Protein AF-A0A4Q6GAV3-F1 (afdb_monomer)

Foldseek 3Di:
DDPVCVVVVPDDDPLNVQCVVCVVVVNDPVCSVVVVCVVCVVVVVVVVVVLVPPPPRDDPDDDDDDPDDDDDDDDDPVGD

pLDDT: mean 94.99, std 4.37, range [64.38, 98.56]

Secondary structure (DSSP, 8-state):
--HHHHHTT----HHHHHHHHHHHTT--GGGHHHHHHHHHHHHHHHHHHHHHH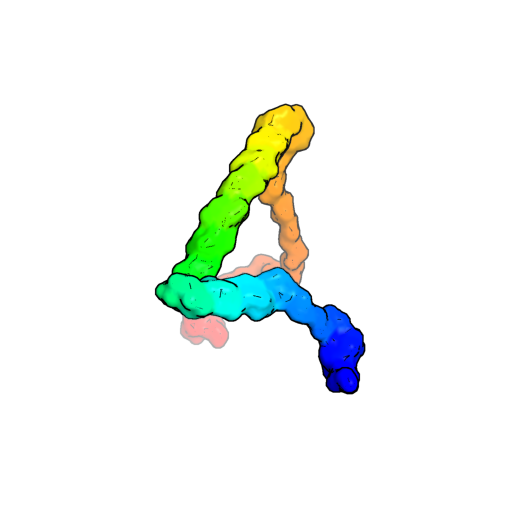-TT-----------S--S-PPPPGGG-

Solvent-accessible surface area (backbone atoms only — not comparable to full-atom values): 5368 Å² total; per-residue (Å²): 135,66,63,76,37,61,79,68,67,66,64,87,55,73,65,66,55,48,54,55,51,38,50,74,70,68,48,59,76,89,45,52,65,53,55,51,46,63,73,41,46,65,56,54,52,49,56,49,51,55,50,70,72,39,92,81,60,71,83,91,75,85,86,82,84,88,83,74,82,73,96,72,85,85,63,56,84,95,65,109

Radius of gyration: 23.75 Å; Cα contacts (8 Å, |Δi|>4): 16; chains: 1; bounding box: 32×62×50 Å

Sequence (80 aa):
KDDYFVERKLYPNVDFYSGIIYKALKIPTEMFTVMFAIGRTAGWVAHWLEQQVDPEAKIGRPRQIYTGYAGRDYKAIDKR

Structure (mmCIF, N/CA/C/O backbone):
data_AF-A0A4Q6GAV3-F1
#
_entry.id   AF-A0A4Q6GAV3-F1
#
loop_
_atom_site.group_PDB
_atom_site.id
_atom_site.type_symbol
_atom_site.label_atom_id
_atom_site.label_alt_id
_atom_site.label_comp_id
_atom_site.label_asym_id
_atom_site.label_entity_id
_atom_site.label_seq_id
_atom_site.pdbx_PDB_ins_code
_atom_site.Cartn_x
_atom_site.Cartn_y
_atom_site.Cartn_z
_atom_site.occupancy
_atom_site.B_iso_or_equiv
_atom_site.auth_seq_id
_atom_site.auth_comp_id
_atom_site.auth_asym_id
_atom_site.auth_atom_id
_atom_site.pdbx_PDB_model_num
ATOM 1 N N . LYS A 1 1 ? 8.815 6.660 29.833 1.00 64.38 1 LYS A N 1
ATOM 2 C CA . LYS A 1 1 ? 8.633 6.087 28.477 1.00 64.38 1 LYS A CA 1
ATOM 3 C C . LYS A 1 1 ? 8.408 4.604 28.680 1.00 64.38 1 LYS A C 1
ATOM 5 O O . LYS A 1 1 ? 9.059 4.066 29.556 1.00 64.38 1 LYS A O 1
ATOM 10 N N . ASP A 1 2 ? 7.452 4.012 27.982 1.00 89.94 2 ASP A N 1
ATOM 11 C CA . ASP A 1 2 ? 7.117 2.595 28.138 1.00 89.94 2 ASP A CA 1
ATOM 12 C C . ASP A 1 2 ? 8.137 1.733 27.368 1.00 89.94 2 ASP A C 1
ATOM 14 O O . ASP A 1 2 ? 8.347 1.952 26.168 1.00 89.94 2 ASP A O 1
ATOM 18 N N . ASP A 1 3 ? 8.797 0.809 28.074 1.00 93.94 3 ASP A N 1
ATOM 19 C CA . ASP A 1 3 ? 9.882 -0.036 27.557 1.00 93.94 3 ASP A CA 1
ATOM 20 C C . ASP A 1 3 ? 9.431 -0.889 26.367 1.00 93.94 3 ASP A C 1
ATOM 22 O O . ASP A 1 3 ? 10.186 -1.059 25.406 1.00 93.94 3 ASP A O 1
ATOM 26 N N . TYR A 1 4 ? 8.160 -1.313 26.346 1.00 94.88 4 TYR A N 1
ATOM 27 C CA . TYR A 1 4 ? 7.587 -2.108 25.259 1.00 94.88 4 TYR A CA 1
ATOM 28 C C . TYR A 1 4 ? 7.791 -1.449 23.886 1.00 94.88 4 TYR A C 1
ATOM 30 O O . TYR A 1 4 ? 8.176 -2.119 22.919 1.00 94.88 4 TYR A O 1
ATOM 38 N N . PHE A 1 5 ? 7.560 -0.134 23.802 1.00 95.38 5 PHE A N 1
ATOM 39 C CA . PHE A 1 5 ? 7.646 0.634 22.556 1.00 95.38 5 PHE A CA 1
ATOM 40 C C . PHE A 1 5 ? 9.088 0.985 22.192 1.00 95.38 5 PHE A C 1
ATOM 42 O O . PHE A 1 5 ? 9.436 0.989 21.010 1.00 95.38 5 PHE A O 1
ATOM 49 N N . VAL A 1 6 ? 9.931 1.258 23.191 1.00 93.44 6 VAL A N 1
ATOM 50 C CA . VAL A 1 6 ? 11.339 1.623 22.979 1.00 93.44 6 VAL A CA 1
ATOM 51 C C . VAL A 1 6 ? 12.123 0.430 22.439 1.00 93.44 6 VAL A C 1
ATOM 53 O O . VAL A 1 6 ? 12.810 0.564 21.424 1.00 93.44 6 VAL A O 1
ATOM 56 N N . GLU A 1 7 ? 11.958 -0.748 23.044 1.00 96.38 7 GLU A N 1
ATOM 57 C CA . GLU A 1 7 ? 12.611 -1.988 22.606 1.00 96.38 7 GLU A CA 1
ATOM 58 C C . GLU A 1 7 ? 12.241 -2.364 21.167 1.00 96.38 7 GLU A C 1
ATOM 60 O O . GLU A 1 7 ? 13.090 -2.793 20.384 1.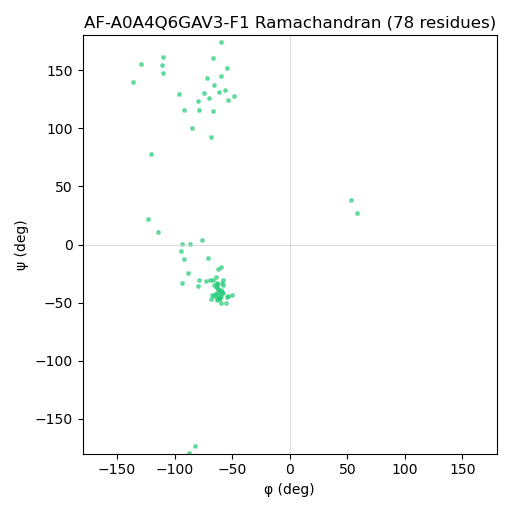00 96.38 7 GLU A O 1
ATOM 65 N N . ARG A 1 8 ? 10.970 -2.162 20.796 1.00 95.56 8 ARG A N 1
ATOM 66 C CA . ARG A 1 8 ? 10.433 -2.482 19.461 1.00 95.56 8 ARG A CA 1
ATOM 67 C C . ARG A 1 8 ? 10.609 -1.353 18.448 1.00 95.56 8 ARG A C 1
ATOM 69 O O . ARG A 1 8 ? 10.196 -1.510 17.302 1.00 95.56 8 ARG A O 1
ATOM 76 N N . LYS A 1 9 ? 11.215 -0.228 18.849 1.00 94.69 9 LYS A N 1
ATOM 77 C CA . LYS A 1 9 ? 11.400 0.973 18.015 1.00 94.69 9 LYS A CA 1
ATOM 78 C C . LYS A 1 9 ? 10.085 1.471 17.400 1.00 94.69 9 LYS A C 1
ATOM 80 O O . LYS A 1 9 ? 10.048 1.901 16.248 1.00 94.69 9 LYS A O 1
ATOM 85 N N . LEU A 1 10 ? 9.002 1.398 18.170 1.00 95.00 10 LEU A N 1
ATOM 86 C CA . LEU A 1 10 ? 7.677 1.840 17.750 1.00 95.00 10 LEU A CA 1
ATOM 87 C C . LEU A 1 10 ? 7.548 3.339 18.001 1.00 95.00 10 LEU A C 1
ATOM 89 O O . LEU A 1 10 ? 7.294 3.784 19.119 1.00 95.00 10 LEU A O 1
ATOM 93 N N . TYR A 1 11 ? 7.724 4.109 16.936 1.00 94.12 11 TYR A N 1
ATOM 94 C CA . TYR A 1 11 ? 7.522 5.551 16.933 1.00 94.12 11 TYR A CA 1
ATOM 95 C C . TYR A 1 11 ? 6.285 5.895 16.100 1.00 94.12 11 TYR A C 1
ATOM 97 O O . TYR A 1 11 ? 6.009 5.199 15.118 1.00 94.12 11 TYR A O 1
ATOM 105 N N . PRO A 1 12 ? 5.544 6.961 16.451 1.00 94.81 12 PRO A N 1
ATOM 106 C CA . PRO A 1 12 ? 4.478 7.469 15.600 1.00 94.81 12 PRO A CA 1
ATOM 107 C C . PRO A 1 12 ? 4.997 7.746 14.187 1.00 94.81 12 PRO A C 1
ATOM 109 O O . PRO A 1 12 ? 5.957 8.495 14.006 1.00 94.81 12 PRO A O 1
ATOM 112 N N . ASN A 1 13 ? 4.366 7.134 13.191 1.00 95.56 13 ASN A N 1
ATOM 113 C CA . ASN A 1 13 ? 4.621 7.438 11.789 1.00 95.56 13 ASN A CA 1
ATOM 114 C C . ASN A 1 13 ? 3.731 8.611 11.330 1.00 95.56 13 ASN A C 1
ATOM 116 O O . ASN A 1 13 ? 2.946 9.165 12.102 1.00 95.56 13 ASN A O 1
ATOM 120 N N . VAL A 1 14 ? 3.846 8.997 10.058 1.00 92.12 14 VAL A N 1
ATOM 121 C CA . VAL A 1 14 ? 3.054 10.095 9.475 1.00 92.12 14 VAL A CA 1
ATOM 122 C C . VAL A 1 14 ? 1.537 9.863 9.582 1.00 92.12 14 VAL A C 1
ATOM 124 O O . VAL A 1 14 ? 0.769 10.817 9.734 1.00 92.12 14 VAL A O 1
ATOM 127 N N . ASP A 1 15 ? 1.098 8.604 9.569 1.00 94.12 15 ASP A N 1
ATOM 128 C CA . ASP A 1 15 ? -0.317 8.225 9.632 1.00 94.12 15 ASP A CA 1
ATOM 129 C C . ASP A 1 15 ? -0.931 8.528 11.003 1.00 94.12 15 ASP A C 1
ATOM 131 O O . ASP A 1 15 ?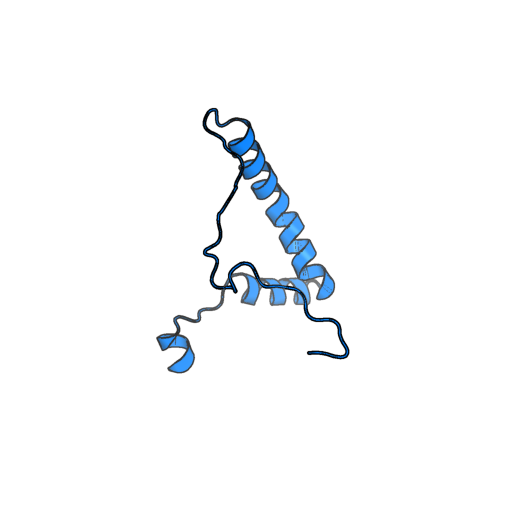 -2.103 8.897 11.098 1.00 94.12 15 ASP A O 1
ATOM 135 N N . PHE A 1 16 ? -0.116 8.467 12.064 1.00 93.12 16 PHE A N 1
ATOM 136 C CA . PHE A 1 16 ? -0.554 8.751 13.430 1.00 93.12 16 PHE A CA 1
ATOM 137 C C . PHE A 1 16 ? -1.113 10.172 13.582 1.00 93.12 16 PHE A C 1
ATOM 139 O O . PHE A 1 16 ? -2.132 10.375 14.241 1.00 93.12 16 PHE A O 1
ATOM 146 N N . TYR A 1 17 ? -0.474 11.159 12.947 1.00 94.88 17 TYR A N 1
ATOM 147 C CA . TYR A 1 17 ? -0.905 12.557 13.023 1.00 94.88 17 TYR A CA 1
ATOM 148 C C . TYR A 1 17 ? -1.833 12.965 11.875 1.00 94.88 17 TYR A C 1
ATOM 150 O O . TYR A 1 17 ? -2.744 13.767 12.091 1.00 94.88 17 TYR A O 1
ATOM 158 N N . SER A 1 18 ? -1.657 12.412 10.671 1.00 91.38 18 SER A N 1
ATOM 159 C CA . SER A 1 18 ? -2.508 12.765 9.526 1.00 91.38 18 SER A CA 1
ATOM 160 C C . SER A 1 18 ? -3.975 12.373 9.739 1.00 91.38 18 SER A C 1
ATOM 162 O O . SER A 1 18 ? -4.862 13.163 9.417 1.00 91.38 18 SER A O 1
ATOM 164 N N . GLY A 1 19 ? -4.255 11.238 10.391 1.00 90.81 19 GLY A N 1
ATOM 165 C CA . GLY A 1 19 ? -5.626 10.844 10.736 1.00 90.81 19 GLY A CA 1
ATOM 166 C C . GLY A 1 19 ? -6.322 11.817 11.700 1.00 90.81 19 GLY A C 1
ATOM 167 O O . GLY A 1 19 ? -7.522 12.072 11.570 1.00 90.81 19 GLY A O 1
ATOM 168 N N . ILE A 1 20 ? -5.574 12.421 12.632 1.00 95.19 20 ILE A N 1
ATOM 169 C CA . ILE A 1 20 ? -6.101 13.444 13.551 1.00 95.19 20 ILE A CA 1
ATOM 170 C C . ILE A 1 20 ? -6.469 14.710 12.769 1.00 95.19 20 ILE A C 1
ATOM 172 O O . ILE A 1 20 ? -7.545 15.272 12.978 1.00 95.19 20 ILE A O 1
ATOM 176 N N . ILE A 1 21 ? -5.612 15.123 11.830 1.00 95.75 21 ILE A N 1
ATOM 177 C CA . ILE A 1 21 ? -5.853 16.284 10.964 1.00 95.75 21 ILE A CA 1
ATOM 178 C C . ILE A 1 21 ? -7.088 16.050 10.083 1.00 95.75 21 ILE A C 1
ATOM 180 O O . ILE A 1 21 ? -7.978 16.897 10.047 1.00 95.75 21 ILE A O 1
ATOM 184 N N . TYR A 1 22 ? -7.206 14.894 9.426 1.00 95.56 22 TYR A N 1
ATOM 185 C CA . TYR A 1 22 ? -8.372 14.577 8.591 1.00 95.56 22 TYR A CA 1
ATOM 186 C C . TYR A 1 22 ? -9.676 14.532 9.389 1.00 95.56 22 TYR A C 1
ATOM 188 O O . TYR A 1 22 ? -10.695 15.056 8.932 1.00 95.56 22 TYR A O 1
ATOM 19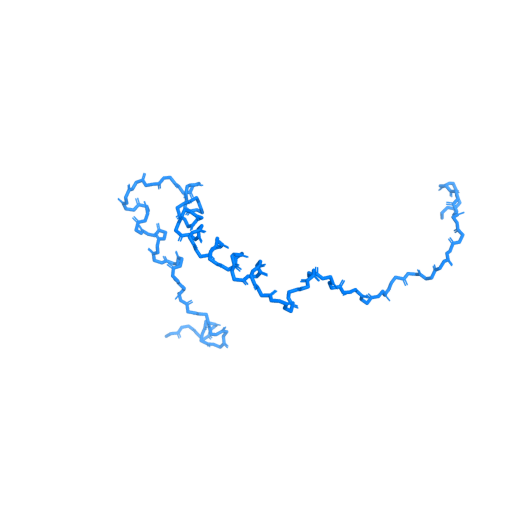6 N N . LYS A 1 23 ? -9.640 14.000 10.616 1.00 94.19 23 LYS A N 1
ATOM 197 C CA . LYS A 1 23 ? -10.791 14.034 11.526 1.00 94.19 23 LYS A CA 1
ATOM 198 C C . LYS A 1 23 ? -11.174 15.466 11.907 1.00 94.19 23 LYS A C 1
ATOM 200 O O . LYS A 1 23 ? -12.359 15.792 11.916 1.00 94.19 23 LYS A O 1
ATOM 205 N N . ALA A 1 24 ? -10.194 16.330 12.179 1.00 97.00 24 ALA A N 1
ATOM 206 C CA . ALA A 1 24 ? -10.434 17.749 12.452 1.00 97.00 24 ALA A CA 1
ATOM 207 C C . ALA A 1 24 ? -11.036 18.485 11.238 1.00 97.00 24 ALA A C 1
ATOM 209 O O . ALA A 1 24 ? -11.897 19.348 11.406 1.00 97.00 24 ALA A O 1
ATOM 210 N N . LEU A 1 25 ? -10.659 18.085 10.020 1.00 97.19 25 LEU A N 1
ATOM 211 C CA . LEU A 1 25 ? -11.237 18.563 8.757 1.00 97.19 25 LEU A CA 1
ATOM 212 C C . LEU A 1 25 ? -12.614 17.951 8.432 1.00 97.19 25 LEU A C 1
ATOM 214 O O . LEU A 1 25 ? -13.166 18.235 7.372 1.00 97.19 25 LEU A O 1
ATOM 218 N N . LYS A 1 26 ? -13.183 17.133 9.331 1.00 96.62 26 LYS A N 1
ATOM 219 C CA . LYS A 1 26 ? -14.464 16.424 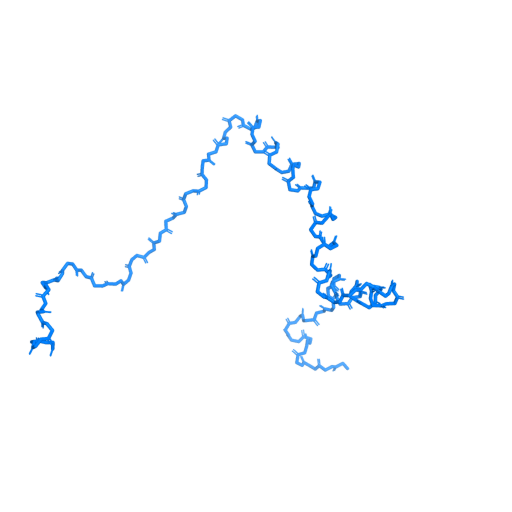9.151 1.00 96.62 26 LYS A CA 1
ATOM 220 C C . LYS A 1 26 ? -14.493 15.502 7.927 1.00 96.62 26 LYS A C 1
ATOM 222 O O . LYS A 1 26 ? -15.561 15.225 7.386 1.00 96.62 26 LYS A O 1
ATOM 227 N N . ILE A 1 27 ? -13.332 15.008 7.507 1.00 96.50 27 ILE A N 1
ATOM 228 C CA . ILE A 1 27 ? -13.245 13.973 6.480 1.00 96.50 27 ILE A CA 1
ATOM 229 C C . ILE A 1 27 ? -13.682 12.645 7.125 1.00 96.50 27 ILE A C 1
ATOM 231 O O . ILE A 1 27 ? -13.191 12.319 8.212 1.00 96.50 27 ILE A O 1
ATOM 235 N N . PRO A 1 28 ? -14.596 11.878 6.504 1.00 96.50 28 PRO A N 1
ATOM 236 C CA . PRO A 1 28 ? -14.985 10.567 7.013 1.00 96.50 28 PRO A CA 1
ATOM 237 C C . PRO A 1 28 ? -13.787 9.611 7.085 1.00 96.50 28 PRO A C 1
ATOM 239 O O . PRO A 1 28 ? -12.889 9.664 6.244 1.00 96.50 28 PRO A O 1
ATOM 242 N N . THR A 1 29 ? -13.743 8.734 8.089 1.00 94.88 29 THR A N 1
ATOM 243 C CA . THR A 1 29 ? -12.585 7.847 8.315 1.00 94.88 29 THR A CA 1
ATOM 244 C C . THR A 1 29 ? -12.373 6.871 7.157 1.00 94.88 29 THR A C 1
ATOM 246 O O . THR A 1 29 ? -11.235 6.589 6.785 1.00 94.88 29 THR A O 1
ATOM 249 N N . GLU A 1 30 ? -13.454 6.437 6.516 1.00 96.75 30 GLU A N 1
ATOM 250 C CA . GLU A 1 30 ? -13.447 5.635 5.291 1.00 96.75 30 GLU A CA 1
ATOM 251 C C . GLU A 1 30 ? -12.746 6.330 4.107 1.00 96.75 30 GLU A C 1
ATOM 253 O O . GLU A 1 30 ? -12.293 5.660 3.182 1.00 96.75 30 GLU A O 1
ATOM 258 N N . MET A 1 31 ? -12.579 7.658 4.155 1.00 97.44 31 MET A N 1
ATOM 259 C CA . MET A 1 31 ? -11.898 8.441 3.119 1.00 97.44 31 MET A CA 1
ATOM 260 C C . MET A 1 31 ? -10.408 8.678 3.401 1.00 97.44 31 MET A C 1
ATOM 262 O O . MET A 1 31 ? -9.711 9.210 2.538 1.00 97.44 31 MET A O 1
ATOM 266 N N . PHE A 1 32 ? -9.869 8.278 4.558 1.00 96.50 32 PHE A N 1
ATOM 267 C CA . PHE A 1 32 ? -8.469 8.570 4.910 1.00 96.50 32 PHE A CA 1
ATOM 268 C C . PHE A 1 32 ? -7.481 7.940 3.919 1.00 96.50 32 PHE A C 1
ATOM 270 O O . PHE A 1 32 ? -6.587 8.616 3.409 1.00 96.50 32 PHE A O 1
ATOM 277 N N . THR A 1 33 ? -7.681 6.667 3.568 1.00 96.69 33 THR A N 1
ATOM 278 C CA . THR A 1 33 ? -6.847 5.980 2.569 1.00 96.69 33 THR A CA 1
ATOM 279 C C . THR A 1 33 ? -7.032 6.563 1.167 1.00 96.69 33 THR A C 1
ATOM 281 O O . THR A 1 33 ? -6.080 6.593 0.390 1.00 96.69 33 THR A O 1
ATOM 284 N N . VAL A 1 34 ? -8.220 7.087 0.844 1.00 97.38 34 VAL A N 1
ATOM 285 C CA . VAL A 1 34 ? -8.468 7.765 -0.438 1.00 97.38 34 VAL A CA 1
ATOM 286 C C . VAL A 1 34 ? -7.643 9.049 -0.532 1.00 97.38 34 VAL A C 1
ATOM 288 O O . VAL A 1 34 ? -6.982 9.274 -1.544 1.00 97.38 34 VAL A O 1
ATOM 291 N N . MET A 1 35 ? -7.598 9.851 0.537 1.00 96.69 35 MET A N 1
ATOM 292 C CA . MET A 1 35 ? -6.759 11.056 0.592 1.00 96.69 35 MET A CA 1
ATOM 293 C C . MET A 1 35 ? -5.272 10.724 0.430 1.00 96.69 35 MET A C 1
ATOM 295 O O . MET A 1 35 ? -4.562 11.406 -0.312 1.00 96.69 35 MET A O 1
ATOM 299 N N . PHE A 1 36 ? -4.812 9.639 1.062 1.00 95.75 36 PHE A N 1
ATOM 300 C CA . PHE A 1 36 ? -3.454 9.131 0.872 1.00 95.75 36 PHE A CA 1
ATOM 301 C C . PHE A 1 36 ? -3.191 8.724 -0.584 1.00 95.75 36 PHE A C 1
ATOM 303 O O . PHE A 1 36 ? -2.178 9.125 -1.158 1.00 95.75 36 PHE A O 1
ATOM 310 N N . ALA A 1 37 ? -4.107 7.972 -1.202 1.00 97.69 37 ALA A N 1
ATOM 311 C CA . ALA A 1 37 ? -3.976 7.532 -2.588 1.00 97.69 37 ALA A CA 1
ATOM 312 C C . ALA A 1 37 ? -3.879 8.722 -3.550 1.00 97.69 37 ALA A C 1
ATOM 314 O O . ALA A 1 37 ? -2.975 8.747 -4.379 1.00 97.69 37 ALA A O 1
ATOM 315 N N . ILE A 1 38 ? -4.719 9.751 -3.381 1.00 97.44 38 ILE A N 1
ATOM 316 C CA . ILE A 1 38 ? -4.645 10.996 -4.168 1.00 97.44 38 ILE A CA 1
ATOM 317 C C . ILE A 1 38 ? -3.246 11.616 -4.062 1.00 97.44 38 ILE A C 1
ATOM 319 O O . ILE A 1 38 ? -2.618 11.900 -5.082 1.00 97.44 38 ILE A O 1
ATOM 323 N N . GLY A 1 39 ? -2.731 11.770 -2.838 1.00 95.44 39 GLY A N 1
ATOM 324 C CA . GLY A 1 39 ? -1.386 12.299 -2.610 1.00 95.44 39 GLY A CA 1
ATOM 325 C C . GLY A 1 39 ? -0.274 11.411 -3.180 1.00 95.44 39 GLY A C 1
ATOM 326 O O . GLY A 1 39 ? 0.791 11.921 -3.538 1.00 95.44 39 GLY A O 1
ATOM 327 N N . ARG A 1 40 ? -0.492 10.091 -3.283 1.00 97.94 40 ARG A N 1
ATOM 328 C CA . ARG A 1 40 ? 0.507 9.147 -3.797 1.00 97.94 40 ARG A CA 1
ATOM 329 C C . ARG A 1 40 ? 0.506 8.918 -5.296 1.00 97.94 40 ARG A C 1
ATOM 331 O O . ARG A 1 40 ? 1.580 8.618 -5.823 1.00 97.94 40 ARG A O 1
ATOM 338 N N . THR A 1 41 ? -0.613 9.135 -5.978 1.00 98.50 41 THR A N 1
ATOM 339 C CA . THR A 1 41 ? -0.750 8.901 -7.423 1.00 98.50 41 THR A CA 1
ATOM 340 C C . THR A 1 41 ? 0.370 9.542 -8.236 1.00 98.50 41 THR A C 1
ATOM 342 O O . THR A 1 41 ? 0.944 8.878 -9.094 1.00 98.50 41 THR A O 1
ATOM 345 N N . ALA A 1 42 ? 0.763 10.781 -7.926 1.00 98.31 42 ALA A N 1
ATOM 346 C CA . ALA A 1 42 ? 1.844 11.457 -8.644 1.00 98.31 42 ALA A CA 1
ATOM 347 C C . ALA A 1 42 ? 3.177 10.686 -8.588 1.00 98.31 42 ALA A C 1
ATOM 349 O O .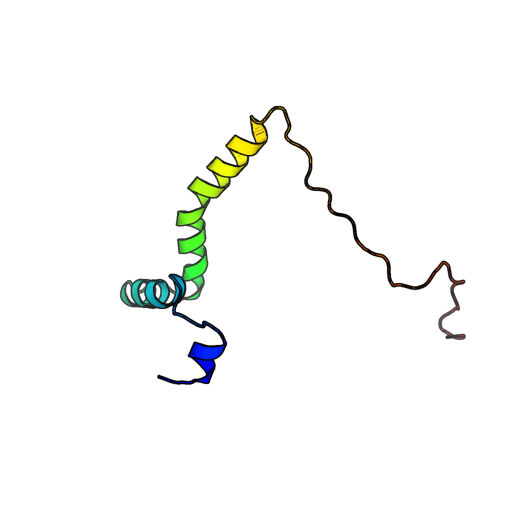 ALA A 1 42 ? 3.855 10.558 -9.603 1.00 98.31 42 ALA A O 1
ATOM 350 N N . GLY A 1 43 ? 3.541 10.120 -7.432 1.00 98.44 43 GLY A N 1
ATOM 351 C CA . GLY A 1 43 ? 4.768 9.325 -7.338 1.00 98.44 43 GLY A CA 1
ATOM 352 C C . GLY A 1 43 ? 4.626 7.915 -7.897 1.00 98.44 43 GLY A C 1
ATOM 353 O O . GLY A 1 43 ? 5.600 7.390 -8.418 1.00 98.44 43 GLY A O 1
ATOM 354 N N . TRP A 1 44 ? 3.437 7.305 -7.843 1.00 98.56 44 TRP A N 1
ATOM 355 C CA . TRP A 1 44 ? 3.207 6.031 -8.537 1.00 98.56 44 TRP A CA 1
ATOM 356 C C . TRP A 1 44 ? 3.389 6.182 -10.046 1.00 98.56 44 TRP A C 1
ATOM 358 O O . TRP A 1 44 ? 4.064 5.363 -10.661 1.00 98.56 44 TRP A O 1
ATOM 368 N N . VAL A 1 45 ? 2.843 7.253 -10.626 1.00 98.44 45 VAL A N 1
ATOM 369 C CA . VAL A 1 45 ? 3.014 7.561 -12.050 1.00 98.44 45 VAL A CA 1
ATOM 370 C C . VAL A 1 45 ? 4.474 7.876 -12.369 1.00 98.44 45 VAL A C 1
ATOM 372 O O . VAL A 1 45 ? 4.980 7.366 -13.361 1.00 98.44 45 VAL A O 1
ATOM 375 N N . ALA A 1 46 ? 5.172 8.646 -11.526 1.00 98.44 46 ALA A N 1
ATOM 376 C CA . ALA A 1 46 ? 6.595 8.931 -11.720 1.00 98.44 46 ALA A CA 1
ATOM 377 C C . ALA A 1 46 ? 7.449 7.651 -11.725 1.00 98.44 46 ALA A C 1
ATOM 379 O O . ALA A 1 46 ? 8.181 7.415 -12.681 1.00 98.44 46 ALA A O 1
ATOM 380 N N . HIS A 1 47 ? 7.286 6.778 -10.726 1.00 97.69 47 HIS A N 1
ATOM 381 C CA . HIS A 1 47 ? 7.999 5.497 -10.680 1.00 97.69 47 HIS A CA 1
ATOM 382 C C . HIS A 1 47 ? 7.653 4.587 -11.859 1.00 97.69 47 HIS A C 1
ATOM 384 O O . HIS A 1 47 ? 8.527 3.907 -12.390 1.00 97.69 47 HIS A O 1
ATOM 390 N N . TRP A 1 48 ? 6.387 4.567 -12.282 1.00 96.75 48 TRP A N 1
ATOM 391 C CA . TRP A 1 48 ? 5.989 3.809 -13.462 1.00 96.75 48 TRP A CA 1
ATOM 392 C C . TRP A 1 48 ? 6.665 4.348 -14.727 1.00 96.75 48 TRP A C 1
ATOM 394 O O . TRP A 1 48 ? 7.208 3.560 -15.494 1.00 96.75 48 TRP A O 1
ATOM 404 N N . LEU A 1 49 ? 6.683 5.670 -14.923 1.00 97.50 49 LEU A N 1
ATOM 405 C CA . LEU A 1 49 ? 7.362 6.303 -16.055 1.00 97.50 49 LEU A CA 1
ATOM 406 C C . LEU A 1 49 ? 8.862 5.997 -16.051 1.00 97.50 49 LEU A C 1
ATOM 408 O O . LEU A 1 49 ? 9.378 5.594 -17.089 1.00 97.50 49 LEU A O 1
ATOM 412 N N . GLU A 1 50 ? 9.533 6.125 -14.901 1.00 97.00 50 GLU A N 1
ATOM 413 C CA . GLU A 1 50 ? 10.945 5.748 -14.737 1.00 97.00 50 GLU A CA 1
ATOM 414 C C . GLU A 1 50 ? 11.185 4.295 -15.164 1.00 97.00 50 GLU A C 1
ATOM 416 O O . GLU A 1 50 ? 12.098 4.026 -15.940 1.00 97.00 50 GLU A O 1
ATOM 421 N N . GLN A 1 51 ? 10.317 3.370 -14.745 1.00 96.25 51 GLN A N 1
ATOM 422 C CA . GLN A 1 51 ? 10.409 1.969 -15.150 1.00 96.25 51 GLN A CA 1
ATOM 423 C C . GLN A 1 51 ? 10.157 1.759 -16.653 1.00 96.25 51 GLN A C 1
ATOM 425 O O . GLN A 1 51 ? 10.749 0.860 -17.238 1.00 96.25 51 GLN A O 1
ATOM 430 N N . GLN A 1 52 ? 9.265 2.526 -17.290 1.00 95.19 52 GLN A N 1
ATOM 431 C CA . GLN A 1 52 ? 8.965 2.357 -18.720 1.00 95.19 52 GLN A CA 1
ATOM 432 C C . GLN A 1 52 ? 10.091 2.845 -19.636 1.00 95.19 52 GLN A C 1
ATOM 434 O O . GLN A 1 52 ? 10.245 2.317 -20.735 1.00 95.19 52 GLN A O 1
ATOM 439 N N . VAL A 1 53 ? 10.836 3.873 -19.221 1.00 96.62 53 VAL A N 1
ATOM 440 C CA . VAL A 1 53 ? 11.910 4.462 -20.039 1.00 96.62 53 VAL A CA 1
ATOM 441 C C . VAL A 1 53 ? 13.279 3.844 -19.770 1.00 96.62 53 VAL A C 1
ATOM 443 O O . VAL A 1 53 ? 14.202 4.087 -20.544 1.00 96.62 53 VAL A O 1
ATOM 446 N N . ASP A 1 54 ? 13.416 3.059 -18.700 1.00 96.50 54 ASP A N 1
ATOM 447 C CA . ASP A 1 54 ? 14.637 2.326 -18.379 1.00 96.50 54 ASP A CA 1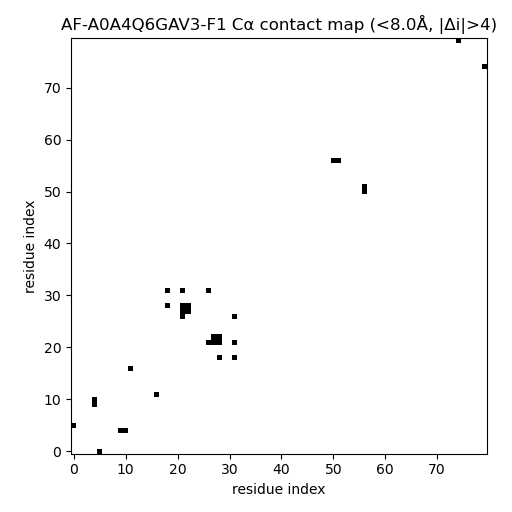
ATOM 448 C C . ASP A 1 54 ? 14.901 1.226 -19.433 1.00 96.50 54 ASP A C 1
ATOM 450 O O . ASP A 1 54 ? 14.128 0.266 -19.534 1.00 96.50 54 ASP A O 1
ATOM 454 N N . PRO A 1 55 ? 15.994 1.320 -20.221 1.00 94.25 55 PRO A N 1
ATOM 455 C CA . PRO A 1 55 ? 16.339 0.313 -21.226 1.00 94.25 55 PRO A CA 1
ATOM 456 C C . PRO A 1 55 ? 16.611 -1.079 -20.638 1.00 94.25 55 PRO A C 1
ATOM 458 O O . PRO A 1 55 ? 16.541 -2.074 -21.362 1.00 94.25 55 PRO A O 1
ATOM 461 N N . GLU A 1 56 ? 16.938 -1.164 -19.347 1.00 95.69 56 GLU A N 1
ATOM 462 C CA . GLU A 1 56 ? 17.203 -2.419 -18.641 1.00 95.69 56 GLU A CA 1
ATOM 463 C C . GLU A 1 56 ? 15.964 -2.987 -17.932 1.00 95.69 56 GLU A C 1
ATOM 465 O O . GLU A 1 56 ? 16.047 -4.058 -17.312 1.00 95.69 56 GLU A O 1
ATOM 470 N N . ALA A 1 57 ? 14.811 -2.318 -18.040 1.00 93.50 57 ALA A N 1
ATOM 471 C CA . ALA A 1 57 ? 13.585 -2.714 -17.364 1.00 93.50 57 ALA A CA 1
ATOM 472 C C . ALA A 1 57 ? 13.168 -4.151 -17.710 1.00 93.50 57 ALA A C 1
ATOM 474 O O . ALA A 1 57 ? 13.109 -4.578 -18.866 1.00 93.50 57 ALA A O 1
ATOM 475 N N . LYS A 1 58 ? 12.825 -4.918 -16.671 1.00 92.19 58 LYS A N 1
ATOM 476 C CA . LYS A 1 58 ? 12.351 -6.304 -16.776 1.00 92.19 58 LYS A CA 1
ATOM 477 C C . LYS A 1 58 ? 11.063 -6.484 -15.989 1.00 92.19 58 LYS A C 1
ATOM 479 O O . LYS A 1 58 ? 10.800 -5.784 -15.013 1.00 92.19 58 LYS A O 1
ATOM 484 N N . ILE A 1 59 ? 10.272 -7.477 -16.389 1.00 94.62 59 ILE A N 1
ATOM 485 C CA . ILE A 1 59 ? 9.087 -7.884 -15.633 1.00 94.62 59 ILE A CA 1
ATOM 486 C C . ILE A 1 59 ? 9.485 -8.374 -14.231 1.00 94.62 59 ILE A C 1
ATOM 488 O O . ILE A 1 59 ? 10.369 -9.221 -14.079 1.00 94.62 59 ILE A O 1
ATOM 492 N N . GLY A 1 60 ? 8.799 -7.872 -13.201 1.00 94.19 60 GLY A N 1
ATOM 493 C CA . GLY A 1 60 ? 8.940 -8.349 -11.827 1.00 94.19 60 GLY A CA 1
ATOM 494 C C . GLY A 1 60 ? 8.394 -9.770 -11.686 1.00 94.19 60 GLY A C 1
ATOM 495 O O . GLY A 1 60 ? 7.201 -9.961 -11.463 1.00 94.19 60 GLY A O 1
ATOM 496 N N . ARG A 1 61 ? 9.261 -10.777 -11.838 1.00 96.62 61 ARG A N 1
ATOM 497 C CA . ARG A 1 61 ? 8.888 -12.201 -11.818 1.00 96.62 61 ARG A CA 1
ATOM 498 C C . ARG A 1 61 ? 9.619 -12.960 -10.699 1.00 96.62 61 ARG A C 1
ATOM 500 O O . ARG A 1 61 ? 10.596 -13.659 -10.977 1.00 96.62 61 ARG A O 1
ATOM 507 N N . PRO A 1 62 ? 9.178 -12.830 -9.434 1.00 97.00 62 PRO A N 1
ATOM 508 C CA . PRO A 1 62 ? 9.769 -13.570 -8.325 1.00 97.00 62 PRO A CA 1
ATOM 509 C C . PRO A 1 62 ? 9.516 -15.080 -8.454 1.00 97.00 62 PRO A C 1
ATOM 511 O O . PRO A 1 62 ? 8.605 -15.529 -9.153 1.00 97.00 62 PRO A O 1
ATOM 514 N N . ARG A 1 63 ? 10.329 -15.876 -7.755 1.00 97.75 63 ARG A N 1
ATOM 515 C CA . ARG A 1 63 ? 10.149 -17.328 -7.613 1.00 97.75 63 ARG A CA 1
ATOM 516 C C . ARG A 1 63 ? 9.737 -17.671 -6.186 1.00 97.75 63 ARG A C 1
ATOM 518 O O . ARG A 1 63 ? 9.977 -16.903 -5.262 1.00 97.75 63 ARG A O 1
ATOM 525 N N . GLN A 1 64 ? 9.173 -18.859 -6.019 1.00 97.31 64 GLN A N 1
ATOM 526 C CA . GLN A 1 64 ? 8.883 -19.445 -4.714 1.00 97.31 64 GLN A CA 1
ATOM 527 C C . GLN A 1 64 ? 9.791 -20.646 -4.438 1.00 97.31 64 GLN A C 1
ATOM 529 O O . GLN A 1 64 ? 10.241 -21.321 -5.369 1.00 97.31 64 GLN A O 1
ATOM 534 N N . ILE A 1 65 ? 10.004 -20.937 -3.156 1.00 97.50 65 ILE A N 1
ATOM 535 C CA . ILE A 1 65 ? 10.597 -22.194 -2.698 1.00 97.50 65 ILE A CA 1
ATOM 536 C C . ILE A 1 65 ? 9.442 -23.158 -2.435 1.00 97.50 65 ILE A C 1
ATOM 538 O O . ILE A 1 65 ? 8.593 -22.898 -1.585 1.00 97.50 65 ILE A O 1
ATOM 542 N N . TYR A 1 66 ? 9.378 -24.250 -3.194 1.00 96.44 66 TYR A N 1
ATOM 543 C CA . TYR A 1 66 ? 8.340 -25.255 -3.007 1.00 96.44 66 TYR A CA 1
ATOM 544 C C . TYR A 1 66 ? 8.678 -26.160 -1.817 1.00 96.44 66 TYR A C 1
ATOM 546 O O . TYR A 1 66 ? 9.665 -26.888 -1.860 1.00 96.44 66 TYR A O 1
ATOM 554 N N . THR A 1 67 ? 7.847 -26.123 -0.776 1.00 97.38 67 THR A N 1
ATOM 555 C CA . THR A 1 67 ? 7.946 -26.980 0.422 1.00 97.38 67 THR A CA 1
ATOM 556 C C . THR A 1 67 ? 6.766 -27.950 0.553 1.00 97.38 67 THR A C 1
ATOM 558 O O . THR A 1 67 ? 6.577 -28.573 1.595 1.00 97.38 67 THR A O 1
ATOM 561 N N . GLY A 1 68 ? 5.943 -28.059 -0.495 1.00 95.69 68 GLY A N 1
ATOM 562 C CA . GLY A 1 68 ? 4.807 -28.976 -0.539 1.00 95.69 68 GLY A CA 1
ATOM 563 C C . GLY A 1 68 ? 5.201 -30.406 -0.919 1.00 95.69 68 GLY A C 1
ATOM 564 O O . GLY A 1 68 ? 6.374 -30.746 -1.059 1.00 95.69 68 GLY A O 1
ATOM 565 N N . TYR A 1 69 ? 4.193 -31.256 -1.106 1.00 95.06 69 TYR A N 1
ATOM 566 C CA . TYR A 1 69 ? 4.391 -32.652 -1.492 1.00 95.06 69 TYR A CA 1
ATOM 567 C C . TYR A 1 69 ? 4.853 -32.804 -2.945 1.00 95.06 69 TYR A C 1
ATOM 569 O O . TYR A 1 69 ? 4.359 -32.135 -3.844 1.00 95.06 69 TYR A O 1
ATOM 577 N N . ALA A 1 70 ? 5.725 -33.775 -3.207 1.00 93.94 70 ALA A N 1
ATOM 578 C CA . ALA A 1 70 ? 5.953 -34.234 -4.574 1.00 93.94 70 ALA A CA 1
ATOM 579 C C . ALA A 1 70 ? 4.652 -34.786 -5.207 1.00 93.94 70 ALA A C 1
ATOM 581 O O . ALA A 1 70 ? 3.614 -34.904 -4.545 1.00 93.94 70 ALA A O 1
ATOM 582 N N . GLY A 1 71 ? 4.711 -35.128 -6.499 1.00 95.75 71 GLY A N 1
ATOM 583 C CA . GLY A 1 71 ? 3.590 -35.755 -7.203 1.00 95.75 71 GLY A CA 1
ATOM 584 C C . GLY A 1 71 ? 3.028 -36.935 -6.404 1.00 95.75 71 GLY A C 1
ATOM 585 O O . GLY A 1 71 ? 3.779 -37.797 -5.954 1.00 95.75 71 GLY A O 1
ATOM 586 N N . ARG A 1 72 ? 1.711 -36.932 -6.186 1.00 94.69 72 ARG A N 1
ATOM 587 C CA . ARG A 1 72 ? 0.998 -37.948 -5.409 1.00 94.69 72 ARG A CA 1
ATOM 588 C C . ARG A 1 72 ? -0.273 -38.349 -6.134 1.00 94.69 72 ARG A C 1
ATOM 590 O O . ARG A 1 72 ? -0.975 -37.482 -6.658 1.00 94.69 72 ARG A O 1
ATOM 597 N N . ASP A 1 73 ? -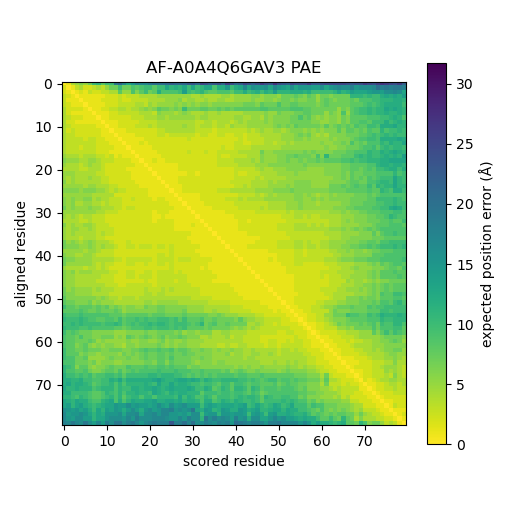0.569 -39.641 -6.117 1.00 95.69 73 ASP A N 1
ATOM 598 C CA . ASP A 1 73 ? -1.786 -40.160 -6.723 1.00 95.69 73 ASP A CA 1
ATOM 599 C C . ASP A 1 73 ? -3.013 -39.642 -5.977 1.00 95.69 73 ASP A C 1
ATOM 601 O O . ASP A 1 73 ? -3.065 -39.589 -4.742 1.00 95.69 73 ASP A O 1
ATOM 605 N N . TYR A 1 74 ? -4.019 -39.243 -6.746 1.00 94.81 74 TYR A N 1
ATOM 606 C CA . TYR A 1 74 ? -5.289 -38.820 -6.190 1.00 94.81 74 TYR A CA 1
ATOM 607 C C . TYR A 1 74 ? -6.029 -40.025 -5.599 1.00 94.81 74 TYR A C 1
ATOM 609 O O . TYR A 1 74 ? -6.283 -41.011 -6.291 1.00 94.81 74 TYR A O 1
ATOM 617 N N . LYS A 1 75 ? -6.434 -39.923 -4.328 1.00 94.44 75 LYS A N 1
ATOM 618 C CA . LYS A 1 75 ? -7.372 -40.866 -3.711 1.00 94.44 75 LYS A CA 1
ATOM 619 C C . LYS A 1 75 ? -8.787 -40.303 -3.777 1.00 94.44 75 LYS A C 1
ATOM 621 O O . LYS A 1 75 ? -9.023 -39.158 -3.379 1.00 94.44 75 LYS A O 1
ATOM 626 N N . ALA A 1 76 ? -9.712 -41.126 -4.271 1.00 95.19 76 ALA A N 1
ATOM 627 C CA . ALA A 1 76 ? -11.137 -40.819 -4.279 1.00 95.19 76 ALA A CA 1
ATOM 628 C C . ALA A 1 76 ? -11.629 -40.484 -2.862 1.00 95.19 76 ALA A C 1
ATOM 630 O O . ALA A 1 76 ? -11.036 -40.908 -1.869 1.00 95.19 76 ALA A O 1
ATOM 631 N N . ILE A 1 77 ? -12.678 -39.665 -2.768 1.00 94.31 77 ILE A N 1
ATOM 632 C CA . ILE A 1 77 ? -13.133 -39.085 -1.496 1.00 94.31 77 ILE A CA 1
ATOM 633 C C . ILE A 1 77 ? -13.489 -40.137 -0.439 1.00 94.31 77 ILE A C 1
ATOM 635 O O . ILE A 1 77 ? -13.215 -39.926 0.738 1.00 94.31 77 ILE A O 1
ATOM 639 N N . ASP A 1 78 ? -14.031 -41.268 -0.877 1.00 95.00 78 ASP A N 1
ATOM 640 C CA . ASP A 1 78 ? -14.386 -42.447 -0.086 1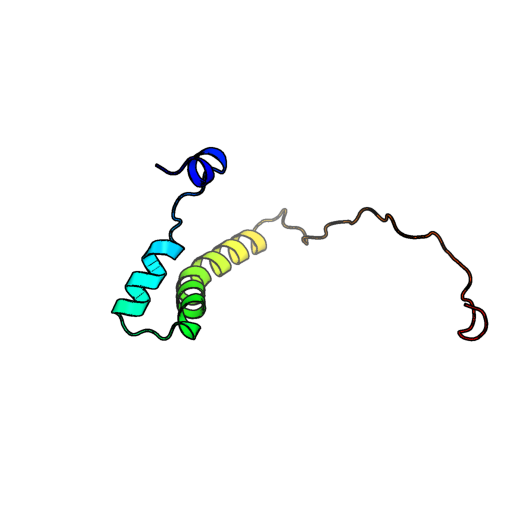.00 95.00 78 ASP A CA 1
ATOM 641 C C . ASP A 1 78 ? -13.166 -43.233 0.428 1.00 95.00 78 ASP A C 1
ATOM 643 O O . ASP A 1 78 ? -13.312 -44.097 1.288 1.00 95.00 78 ASP A O 1
ATOM 647 N N . LYS A 1 79 ? -11.962 -42.930 -0.077 1.00 86.12 79 LYS A N 1
ATOM 648 C CA . LYS A 1 79 ? -10.692 -43.610 0.236 1.00 86.12 79 LYS A CA 1
ATOM 649 C C . LYS A 1 79 ? -9.612 -42.659 0.767 1.00 86.12 79 LYS A C 1
ATOM 651 O O . LYS A 1 79 ? -8.421 -42.951 0.620 1.00 86.12 79 LYS A O 1
ATOM 656 N N . ARG A 1 80 ? -10.018 -41.504 1.302 1.00 80.00 80 ARG A N 1
ATOM 657 C CA . ARG A 1 80 ? -9.116 -40.542 1.953 1.00 80.00 80 ARG A CA 1
ATOM 658 C C . ARG A 1 80 ? -8.563 -41.089 3.260 1.00 80.00 80 ARG A C 1
ATOM 660 O O . ARG A 1 80 ? -9.351 -41.683 4.023 1.00 80.00 80 ARG A O 1
#

Mean predicted aligned error: 5.65 Å